Protein AF-A0A838UNY2-F1 (afdb_monomer_lite)

Secondary structure (DSSP, 8-state):
-TGGGS--HHHHHT-HHHHTSHHHHHHHHHTTTSSSHHHHHHHHHHHHHHHHHHHHHHH---HHHHHHHHHHIIIIIS---HHHHHHHHTS-HHHIIIIIHHHHHHHHHHHHHHHHH------

Radius of gyration: 15.39 Å; chains: 1; bounding box: 40×25×37 Å

Structure (mmCIF, N/CA/C/O backbone):
data_AF-A0A838UNY2-F1
#
_entry.id   AF-A0A838UNY2-F1
#
loop_
_atom_site.group_PDB
_atom_site.id
_atom_site.type_symbol
_atom_site.label_atom_id
_atom_site.label_alt_id
_atom_site.label_comp_id
_atom_site.label_asym_id
_atom_site.label_entity_id
_atom_site.label_seq_id
_atom_site.pdbx_PDB_ins_code
_atom_site.Cartn_x
_atom_site.Cartn_y
_atom_site.Cartn_z
_atom_site.occupancy
_atom_site.B_iso_or_equiv
_atom_site.auth_seq_id
_atom_site.auth_comp_id
_atom_site.auth_asym_id
_atom_site.auth_atom_id
_atom_site.pdbx_PDB_model_num
ATOM 1 N N . MET A 1 1 ? -8.868 -3.361 -8.317 1.00 47.34 1 MET A N 1
ATOM 2 C CA . MET A 1 1 ? -7.695 -2.574 -7.860 1.00 47.34 1 MET A CA 1
ATOM 3 C C . MET A 1 1 ? -7.123 -3.071 -6.540 1.00 47.34 1 MET A C 1
ATOM 5 O O . MET A 1 1 ? -5.917 -3.225 -6.494 1.00 47.34 1 MET A O 1
ATOM 9 N N . ALA A 1 2 ? -7.925 -3.365 -5.502 1.00 50.59 2 ALA A N 1
ATOM 10 C CA . ALA A 1 2 ? -7.407 -3.971 -4.265 1.00 50.59 2 ALA A CA 1
ATOM 11 C C . ALA A 1 2 ? -6.602 -5.245 -4.551 1.00 50.59 2 ALA A C 1
ATOM 13 O O . ALA A 1 2 ? -5.419 -5.296 -4.256 1.00 50.59 2 ALA A O 1
ATOM 14 N N . ASP A 1 3 ? -7.211 -6.220 -5.227 1.00 53.97 3 ASP A N 1
ATOM 15 C CA . ASP A 1 3 ? -6.566 -7.504 -5.525 1.00 53.97 3 ASP A CA 1
ATOM 16 C C . ASP A 1 3 ? -5.325 -7.362 -6.410 1.00 53.97 3 ASP A C 1
ATOM 18 O O . ASP A 1 3 ? -4.417 -8.180 -6.314 1.00 53.97 3 ASP A O 1
ATOM 22 N N . ALA A 1 4 ? -5.217 -6.255 -7.156 1.00 53.88 4 ALA A N 1
ATOM 23 C CA . ALA A 1 4 ? -4.070 -5.993 -8.010 1.00 53.88 4 ALA A CA 1
ATOM 24 C C . ALA A 1 4 ? -2.761 -5.767 -7.247 1.00 53.88 4 ALA A C 1
ATOM 26 O O . ALA A 1 4 ? -1.684 -6.028 -7.767 1.00 53.88 4 ALA A O 1
ATOM 27 N N . LEU A 1 5 ? -2.847 -5.341 -5.985 1.00 57.69 5 LEU A N 1
ATOM 28 C CA . LEU A 1 5 ? -1.682 -5.234 -5.104 1.00 57.69 5 LEU A CA 1
ATOM 29 C C . LEU A 1 5 ? -1.196 -6.610 -4.629 1.00 57.69 5 LEU A C 1
ATOM 31 O O . LEU A 1 5 ? -0.061 -6.754 -4.192 1.00 57.69 5 LEU A O 1
ATOM 35 N N . ARG A 1 6 ? -2.056 -7.630 -4.682 1.00 64.94 6 ARG A N 1
ATOM 36 C CA . ARG A 1 6 ? -1.710 -9.011 -4.329 1.00 64.94 6 ARG A CA 1
ATOM 37 C C . ARG A 1 6 ? -1.393 -9.876 -5.540 1.00 64.94 6 ARG A C 1
ATOM 39 O O . ARG A 1 6 ? -1.059 -11.039 -5.312 1.00 64.94 6 ARG A O 1
ATOM 46 N N . TYR A 1 7 ? -1.508 -9.331 -6.752 1.00 63.59 7 TYR A N 1
ATOM 47 C CA . TYR A 1 7 ? -1.270 -10.069 -7.983 1.00 63.59 7 TYR A CA 1
ATOM 48 C C . TYR A 1 7 ? 0.073 -10.786 -7.958 1.00 63.59 7 TYR A C 1
ATOM 50 O O . TYR A 1 7 ? 1.062 -10.311 -7.377 1.00 63.59 7 TYR A O 1
ATOM 58 N N . ASP A 1 8 ? 0.059 -11.968 -8.564 1.00 67.94 8 ASP A N 1
ATOM 59 C CA . ASP A 1 8 ? 1.274 -12.710 -8.836 1.00 67.94 8 ASP A CA 1
ATOM 60 C C . ASP A 1 8 ? 2.119 -11.936 -9.857 1.00 67.94 8 ASP A C 1
ATOM 62 O O . ASP A 1 8 ? 1.618 -11.120 -10.634 1.00 67.94 8 ASP A O 1
ATOM 66 N N . ILE A 1 9 ? 3.424 -12.171 -9.852 1.00 62.69 9 ILE A N 1
ATOM 67 C CA . ILE A 1 9 ? 4.374 -11.484 -10.726 1.00 62.69 9 ILE A CA 1
ATOM 68 C C . ILE A 1 9 ? 4.014 -11.644 -12.214 1.00 62.69 9 ILE A C 1
ATOM 70 O O . ILE A 1 9 ? 4.238 -10.723 -12.994 1.00 62.69 9 ILE A O 1
ATOM 74 N N . PHE A 1 10 ? 3.382 -12.762 -12.584 1.00 65.88 10 PHE A N 1
ATOM 75 C CA . PHE A 1 10 ? 2.861 -13.025 -13.928 1.00 65.88 10 PHE A CA 1
ATOM 76 C C . PHE A 1 10 ? 1.713 -12.079 -14.312 1.00 65.88 10 PHE A C 1
ATOM 78 O O . PHE A 1 10 ? 1.733 -11.486 -15.385 1.00 65.88 10 PHE A O 1
ATOM 85 N N . GLU A 1 11 ? 0.748 -11.867 -13.415 1.00 73.69 11 GLU A N 1
ATOM 86 C CA . GLU A 1 11 ? -0.379 -10.950 -13.645 1.00 73.69 11 GLU A CA 1
ATOM 87 C C . GLU A 1 11 ? 0.085 -9.483 -13.685 1.00 73.69 11 GLU A C 1
ATOM 89 O O . GLU A 1 11 ? -0.502 -8.647 -14.376 1.00 73.69 11 GLU A O 1
ATOM 94 N N . LEU A 1 12 ? 1.156 -9.157 -12.953 1.00 74.50 12 LEU A N 1
ATOM 95 C CA . LEU A 1 12 ? 1.790 -7.840 -13.013 1.00 74.50 12 LEU A CA 1
ATOM 96 C C . LEU A 1 12 ? 2.538 -7.620 -14.332 1.00 74.50 12 LEU A C 1
ATOM 98 O O . LEU A 1 12 ? 2.437 -6.528 -14.888 1.00 74.50 12 LEU A O 1
ATOM 102 N N . GLU A 1 13 ? 3.249 -8.627 -14.849 1.00 75.44 13 GLU A N 1
ATOM 103 C CA . GLU A 1 13 ? 3.927 -8.543 -16.153 1.00 75.44 13 GLU A CA 1
ATOM 104 C C . GLU A 1 13 ? 2.930 -8.235 -17.283 1.00 75.44 13 GLU A C 1
ATOM 106 O O . GLU A 1 13 ? 3.198 -7.399 -18.144 1.00 75.44 13 GLU A O 1
ATOM 111 N N . GLU A 1 14 ? 1.738 -8.835 -17.242 1.00 78.94 14 GLU A N 1
ATOM 112 C CA . GLU A 1 14 ? 0.680 -8.604 -18.234 1.00 78.94 14 GLU A CA 1
ATOM 113 C C . GLU A 1 14 ? -0.020 -7.237 -18.088 1.00 78.94 14 GLU A C 1
ATOM 115 O O . GLU A 1 14 ? -0.811 -6.835 -18.950 1.00 78.94 14 GLU A O 1
ATOM 120 N N . CYS A 1 15 ? 0.267 -6.474 -17.026 1.00 78.31 15 CYS A N 1
ATOM 121 C CA . CYS A 1 15 ? -0.359 -5.179 -16.770 1.00 78.31 15 CYS A CA 1
ATOM 122 C C . CYS A 1 15 ? 0.224 -4.071 -17.665 1.00 78.31 15 CYS A C 1
ATOM 124 O O . CYS A 1 15 ? 0.981 -3.195 -17.233 1.00 78.31 15 CYS A O 1
ATOM 126 N N . THR A 1 16 ? -0.193 -4.074 -18.932 1.00 73.38 16 THR A N 1
ATOM 127 C CA . THR A 1 16 ? 0.321 -3.170 -19.971 1.00 73.38 16 THR A CA 1
ATOM 128 C C . THR A 1 16 ? 0.180 -1.688 -19.616 1.00 73.38 16 THR A C 1
ATOM 130 O O . THR A 1 16 ? 1.088 -0.913 -19.899 1.00 73.38 16 THR A O 1
ATOM 133 N N . LEU A 1 17 ? -0.899 -1.273 -18.943 1.00 79.88 17 LEU A N 1
ATOM 134 C CA . LEU A 1 17 ? -1.105 0.126 -18.542 1.00 79.88 17 LEU A CA 1
ATOM 135 C C . LEU A 1 17 ? -0.012 0.640 -17.594 1.00 79.88 17 LEU A C 1
ATOM 137 O O . LEU A 1 17 ? 0.508 1.736 -17.802 1.00 79.88 17 LEU A O 1
ATOM 141 N N . LEU A 1 18 ? 0.356 -0.145 -16.576 1.00 78.81 18 LEU A N 1
ATOM 142 C CA . LEU A 1 18 ? 1.409 0.239 -15.633 1.00 78.81 18 LEU A CA 1
ATOM 143 C C . LEU A 1 18 ? 2.797 0.081 -16.265 1.00 78.81 18 LEU A C 1
ATOM 145 O O . LEU A 1 18 ? 3.659 0.933 -16.069 1.00 78.81 18 LEU A O 1
ATOM 149 N N . ALA A 1 19 ? 2.983 -0.944 -17.101 1.00 79.69 19 ALA A N 1
ATOM 150 C CA . ALA A 1 19 ? 4.212 -1.170 -17.8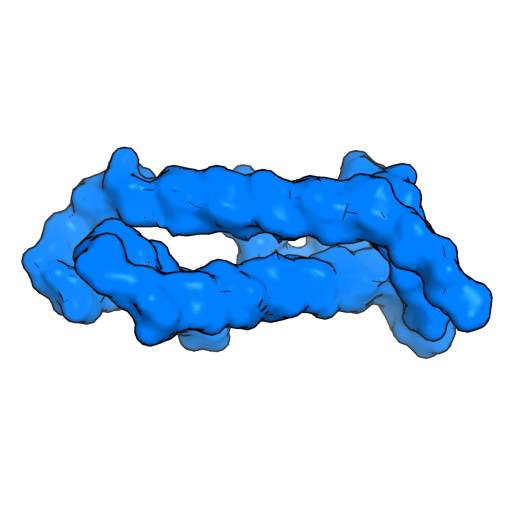60 1.00 79.69 19 ALA A CA 1
ATOM 151 C C . ALA A 1 19 ? 4.586 0.006 -18.778 1.00 79.69 19 ALA A C 1
ATOM 153 O O . ALA A 1 19 ? 5.761 0.226 -19.070 1.00 79.69 19 ALA A O 1
ATOM 154 N N . GLN A 1 20 ? 3.605 0.785 -19.249 1.00 82.94 20 GLN A N 1
ATOM 155 C CA . GLN A 1 20 ? 3.876 1.944 -20.098 1.00 82.94 20 GLN A CA 1
ATOM 156 C C . GLN A 1 20 ? 4.364 3.181 -19.332 1.00 82.94 20 GLN A C 1
ATOM 158 O O . GLN A 1 20 ? 4.845 4.119 -19.980 1.00 82.94 20 GLN A O 1
ATOM 163 N N . MET A 1 21 ? 4.270 3.195 -17.998 1.00 83.88 21 MET A N 1
ATOM 164 C CA . MET A 1 21 ? 4.614 4.365 -17.193 1.00 83.8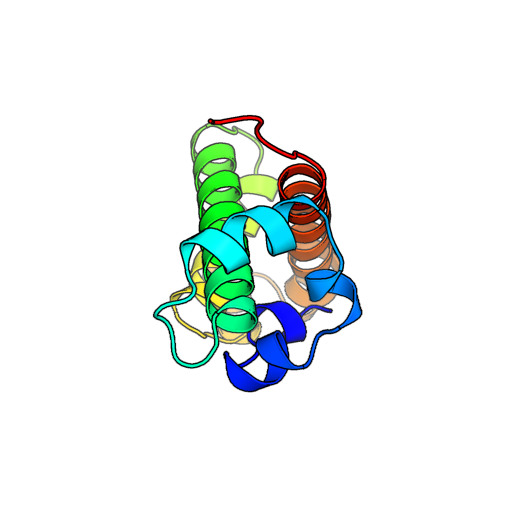8 21 MET A CA 1
ATOM 165 C C . MET A 1 21 ? 6.125 4.657 -17.233 1.00 83.88 21 MET A C 1
ATOM 167 O O . MET A 1 21 ? 6.929 3.724 -17.156 1.00 83.88 21 MET A O 1
ATOM 171 N N . PRO A 1 22 ? 6.544 5.935 -17.328 1.00 83.00 22 PRO A N 1
ATOM 172 C CA . PRO A 1 22 ? 7.950 6.292 -17.533 1.00 83.00 22 PRO A CA 1
ATOM 173 C C . PRO A 1 22 ? 8.919 5.736 -16.479 1.00 83.00 22 PRO A C 1
ATOM 175 O O . PRO A 1 22 ? 9.952 5.176 -16.842 1.00 83.00 22 PRO A O 1
ATOM 178 N N . GLY A 1 23 ? 8.582 5.837 -15.190 1.00 81.94 23 GLY A N 1
ATOM 179 C CA . GLY A 1 23 ? 9.404 5.315 -14.094 1.00 81.94 23 GLY A CA 1
ATOM 180 C C . GLY A 1 23 ? 9.471 3.787 -14.082 1.00 81.94 23 GLY A C 1
ATOM 181 O O . GLY A 1 23 ? 10.539 3.222 -13.862 1.00 81.94 23 GLY A O 1
ATOM 182 N N . VAL A 1 24 ? 8.365 3.115 -14.423 1.00 83.00 24 VAL A N 1
ATOM 183 C CA . VAL A 1 24 ? 8.323 1.648 -14.556 1.00 83.00 24 VAL A CA 1
ATOM 184 C C . VAL A 1 24 ? 9.244 1.197 -15.687 1.00 83.00 24 VAL A C 1
ATOM 186 O O . VAL A 1 24 ? 10.073 0.318 -15.480 1.00 83.00 24 VAL A O 1
ATOM 189 N N . LYS A 1 25 ? 9.178 1.839 -16.860 1.00 84.56 25 LYS A N 1
ATOM 190 C CA . LYS A 1 25 ? 10.084 1.545 -17.983 1.00 84.56 25 LYS A CA 1
ATOM 191 C C . LYS A 1 25 ? 11.548 1.769 -17.622 1.00 84.56 25 LYS A C 1
ATOM 193 O O . LYS A 1 25 ? 12.380 0.911 -17.903 1.00 84.56 25 LYS A O 1
ATOM 198 N N . ALA A 1 26 ? 11.863 2.908 -17.006 1.00 82.19 26 ALA A N 1
ATOM 199 C CA . ALA A 1 26 ? 13.233 3.253 -16.639 1.00 82.19 26 ALA A CA 1
ATOM 200 C C . ALA A 1 26 ? 13.845 2.230 -15.667 1.00 82.19 26 ALA A C 1
ATOM 202 O O . ALA A 1 26 ? 15.010 1.861 -15.815 1.00 82.19 26 ALA A O 1
ATOM 203 N N . LEU A 1 27 ? 13.056 1.743 -14.707 1.00 82.25 27 LEU A N 1
ATOM 204 C CA . LEU A 1 27 ? 13.483 0.724 -13.750 1.00 82.25 27 LEU A CA 1
ATOM 205 C C . LEU A 1 27 ? 13.512 -0.684 -14.362 1.00 82.25 27 LEU A C 1
ATOM 207 O O . LEU A 1 27 ? 14.459 -1.425 -14.114 1.00 82.25 27 LEU A O 1
ATOM 211 N N . ALA A 1 28 ? 12.555 -1.035 -15.223 1.00 82.75 28 ALA A N 1
ATOM 212 C CA . ALA A 1 28 ? 12.526 -2.336 -15.894 1.00 82.75 28 ALA A CA 1
ATOM 213 C C . ALA A 1 28 ? 13.756 -2.557 -16.788 1.00 82.75 28 ALA A C 1
ATOM 215 O O . ALA A 1 28 ? 14.304 -3.655 -16.814 1.00 82.75 28 ALA A O 1
ATOM 216 N N . VAL A 1 29 ? 14.258 -1.502 -17.443 1.00 82.19 29 VAL A N 1
ATOM 217 C CA . VAL A 1 29 ? 15.514 -1.556 -18.216 1.00 82.19 29 VAL A CA 1
ATOM 218 C C . VAL A 1 29 ? 16.721 -1.895 -17.330 1.00 82.19 29 VAL A C 1
ATOM 220 O O . VAL A 1 29 ? 17.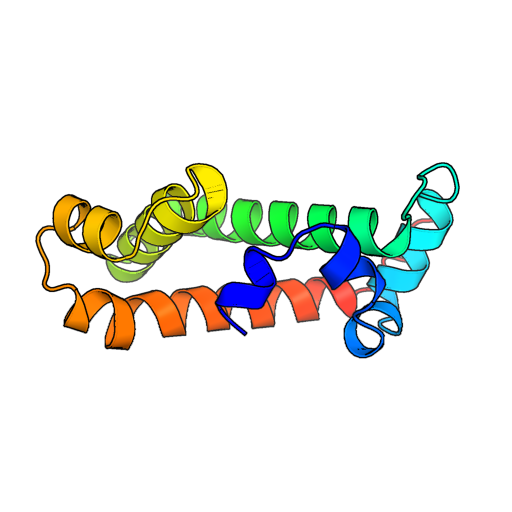635 -2.580 -17.782 1.00 82.19 29 VAL A O 1
ATOM 223 N N . ARG A 1 30 ? 16.727 -1.471 -16.060 1.00 78.12 30 ARG A N 1
ATOM 224 C CA . ARG A 1 30 ? 17.796 -1.808 -15.098 1.00 78.12 30 ARG A CA 1
ATOM 225 C C . ARG A 1 30 ? 17.698 -3.241 -14.582 1.00 78.12 30 ARG A C 1
ATOM 227 O O . ARG A 1 30 ? 18.706 -3.801 -14.167 1.00 78.12 30 ARG A O 1
ATOM 234 N N . ASN A 1 31 ? 16.509 -3.832 -14.653 1.00 71.12 31 ASN A N 1
ATOM 235 C CA . ASN A 1 31 ? 16.210 -5.186 -14.192 1.00 71.12 31 ASN A CA 1
ATOM 236 C C . ASN A 1 31 ? 16.139 -6.203 -15.342 1.00 71.12 31 ASN A C 1
ATOM 238 O O . ASN A 1 31 ? 15.545 -7.263 -15.187 1.00 71.12 31 ASN A O 1
ATOM 242 N N . VAL A 1 32 ? 16.751 -5.909 -16.496 1.00 74.00 32 VAL A N 1
ATOM 243 C CA . VAL A 1 32 ? 16.668 -6.729 -17.724 1.00 74.00 32 VAL A CA 1
ATOM 244 C C . VAL A 1 32 ? 17.143 -8.182 -17.558 1.00 74.00 32 VAL A C 1
ATOM 246 O O . VAL A 1 32 ? 16.869 -9.024 -18.407 1.00 74.00 32 VAL A O 1
ATOM 249 N N . HIS A 1 33 ? 17.862 -8.489 -16.479 1.00 75.81 33 HIS A N 1
ATOM 250 C CA . HIS A 1 33 ? 18.349 -9.835 -16.172 1.00 75.81 33 HIS A CA 1
ATOM 251 C C . HIS A 1 33 ? 17.307 -10.732 -15.483 1.00 75.81 33 HIS A C 1
ATOM 253 O O . HIS A 1 33 ? 17.549 -11.927 -15.329 1.00 75.81 33 HIS A O 1
ATOM 259 N N . GLU A 1 34 ? 16.163 -10.180 -15.077 1.00 76.25 34 GLU A N 1
ATOM 260 C CA . GLU A 1 34 ? 15.057 -10.935 -14.490 1.00 76.25 34 GLU A CA 1
ATOM 261 C C . GLU A 1 34 ? 14.215 -11.636 -15.568 1.00 76.25 34 GLU A C 1
ATOM 263 O O . GLU A 1 34 ? 14.054 -11.134 -16.678 1.00 76.25 34 GLU A O 1
ATOM 268 N N . ILE A 1 35 ? 13.619 -12.785 -15.225 1.00 75.69 35 ILE A N 1
ATOM 269 C CA . ILE A 1 35 ? 12.749 -13.563 -16.136 1.00 75.69 35 ILE A CA 1
ATOM 270 C C . ILE A 1 35 ? 11.462 -12.783 -16.484 1.00 75.69 35 ILE A C 1
ATOM 272 O O . ILE A 1 35 ? 10.885 -12.989 -17.550 1.00 75.69 35 ILE A O 1
ATOM 276 N N . LEU A 1 36 ? 11.034 -11.872 -15.600 1.00 81.38 36 LEU A N 1
ATOM 277 C CA . LEU A 1 36 ? 9.855 -11.007 -15.736 1.00 81.38 36 LEU A CA 1
ATOM 278 C C . LEU A 1 36 ? 10.212 -9.586 -15.263 1.00 81.38 36 LEU A C 1
ATOM 280 O O . LEU A 1 36 ? 9.888 -9.204 -14.133 1.00 81.38 36 LEU A O 1
ATOM 284 N N . PRO A 1 37 ? 10.967 -8.815 -16.063 1.00 79.94 37 PRO A N 1
ATOM 285 C CA . PRO A 1 37 ? 11.568 -7.562 -15.612 1.00 79.94 37 PRO A CA 1
ATOM 286 C C . PRO A 1 37 ? 10.516 -6.494 -15.286 1.00 79.94 37 PRO A C 1
ATOM 288 O O . PRO A 1 37 ? 10.713 -5.692 -14.366 1.00 79.94 37 PRO A O 1
ATOM 291 N N . THR A 1 38 ? 9.376 -6.498 -15.982 1.00 84.62 38 THR A N 1
ATOM 292 C CA . THR A 1 38 ? 8.276 -5.557 -15.742 1.00 84.62 38 THR A CA 1
ATOM 293 C C . THR A 1 38 ? 7.537 -5.916 -14.461 1.00 84.62 38 THR A C 1
ATOM 295 O O . THR A 1 38 ? 7.356 -5.063 -13.596 1.00 84.62 38 THR A O 1
ATOM 298 N N . GLY A 1 39 ? 7.160 -7.182 -14.300 1.00 84.00 39 GLY A N 1
ATOM 299 C CA . GLY A 1 39 ? 6.478 -7.718 -13.132 1.00 84.00 39 GLY A CA 1
ATOM 300 C C . GLY A 1 39 ? 7.327 -7.576 -11.873 1.00 84.00 39 GLY A C 1
ATOM 301 O O . GLY A 1 39 ? 6.821 -7.120 -10.847 1.00 84.00 39 GLY A O 1
ATOM 302 N N . ALA A 1 40 ? 8.629 -7.867 -11.957 1.00 84.38 40 ALA A N 1
ATOM 303 C CA . ALA A 1 40 ? 9.585 -7.667 -10.867 1.00 84.38 40 ALA A CA 1
ATOM 304 C C . ALA A 1 40 ? 9.695 -6.188 -10.477 1.00 84.38 40 ALA A C 1
ATOM 306 O O . ALA A 1 40 ? 9.631 -5.845 -9.296 1.00 84.38 40 ALA A O 1
ATOM 307 N N . THR A 1 41 ? 9.783 -5.298 -11.467 1.00 87.12 41 THR A N 1
ATOM 308 C CA . THR A 1 41 ? 9.828 -3.848 -11.239 1.00 87.12 41 THR A CA 1
ATOM 309 C C . THR A 1 41 ? 8.547 -3.338 -10.592 1.00 87.12 41 THR A C 1
ATOM 311 O O . THR A 1 41 ? 8.601 -2.650 -9.575 1.00 87.12 41 THR A O 1
ATOM 314 N N . LEU A 1 42 ? 7.385 -3.706 -11.133 1.00 86.19 42 LEU A N 1
ATOM 315 C CA . LEU A 1 42 ? 6.089 -3.330 -10.578 1.00 86.19 42 LEU A CA 1
ATOM 316 C C . LEU A 1 42 ? 5.943 -3.835 -9.144 1.00 86.19 42 LEU A C 1
ATOM 318 O O . LEU A 1 42 ? 5.512 -3.083 -8.269 1.00 86.19 42 LEU A O 1
ATOM 322 N N . ARG A 1 43 ? 6.363 -5.077 -8.878 1.00 86.00 43 ARG A N 1
ATOM 323 C CA . ARG A 1 43 ? 6.341 -5.651 -7.535 1.00 86.00 43 ARG A CA 1
ATOM 324 C C . ARG A 1 43 ? 7.224 -4.868 -6.567 1.00 86.00 43 ARG A C 1
ATOM 326 O O . ARG A 1 43 ? 6.749 -4.494 -5.496 1.00 86.00 43 ARG A O 1
ATOM 333 N N . ALA A 1 44 ? 8.465 -4.584 -6.955 1.00 87.25 44 ALA A N 1
ATOM 334 C CA . ALA A 1 44 ? 9.397 -3.809 -6.146 1.00 87.25 44 ALA A CA 1
ATOM 335 C C . ALA A 1 44 ? 8.852 -2.403 -5.849 1.00 87.25 44 ALA A C 1
ATOM 337 O O . ALA A 1 44 ? 8.884 -1.954 -4.704 1.00 87.25 44 ALA A O 1
ATOM 338 N N . MET A 1 45 ? 8.264 -1.740 -6.847 1.00 88.19 45 MET A N 1
ATOM 339 C CA . MET A 1 45 ? 7.644 -0.425 -6.677 1.00 88.19 45 MET A CA 1
ATOM 340 C C . MET A 1 45 ? 6.428 -0.462 -5.741 1.00 88.19 45 MET A C 1
ATOM 342 O O . MET A 1 45 ? 6.248 0.453 -4.932 1.00 88.19 45 MET A O 1
ATOM 346 N N . PHE A 1 46 ? 5.598 -1.509 -5.798 1.00 87.69 46 PHE A N 1
ATOM 347 C CA . PHE A 1 46 ? 4.513 -1.699 -4.830 1.00 87.69 46 PHE A CA 1
ATOM 348 C C . PHE A 1 46 ? 5.047 -1.944 -3.415 1.00 87.69 46 PHE A C 1
ATOM 350 O O . PHE A 1 46 ? 4.568 -1.315 -2.469 1.00 87.69 46 PHE A O 1
ATOM 357 N N . ASP A 1 47 ? 6.065 -2.793 -3.261 1.00 89.62 47 ASP A N 1
ATOM 358 C CA . ASP A 1 47 ? 6.699 -3.069 -1.968 1.00 89.62 47 ASP A CA 1
ATOM 359 C C . ASP A 1 47 ? 7.325 -1.800 -1.359 1.00 89.62 47 ASP A C 1
ATOM 361 O O . ASP A 1 47 ? 7.175 -1.538 -0.158 1.00 89.62 47 ASP A O 1
ATOM 365 N N . GLU A 1 48 ? 7.973 -0.969 -2.174 1.00 90.38 48 GLU A N 1
ATOM 366 C CA . GLU A 1 48 ? 8.517 0.321 -1.752 1.00 90.38 48 GLU A CA 1
ATOM 367 C C . GLU A 1 48 ? 7.407 1.314 -1.382 1.00 90.38 48 GLU A C 1
ATOM 369 O O . GLU A 1 48 ? 7.484 1.974 -0.342 1.00 90.38 48 GLU A O 1
ATOM 374 N N . THR A 1 49 ? 6.327 1.362 -2.165 1.00 90.56 49 THR A N 1
ATOM 375 C CA . THR A 1 49 ? 5.157 2.202 -1.879 1.00 90.56 49 THR A CA 1
ATOM 376 C C . THR A 1 49 ? 4.536 1.857 -0.525 1.00 90.56 49 THR A C 1
ATOM 378 O O . THR A 1 49 ? 4.302 2.745 0.300 1.00 90.56 49 THR A O 1
ATOM 381 N N . VAL A 1 50 ? 4.307 0.568 -0.260 1.00 92.00 50 VAL A N 1
ATOM 382 C CA . VAL A 1 50 ? 3.779 0.090 1.026 1.00 92.00 50 VAL A CA 1
ATOM 383 C C . VAL A 1 50 ? 4.734 0.457 2.162 1.00 92.00 50 VAL A C 1
ATOM 385 O O . VAL A 1 50 ? 4.300 1.011 3.172 1.00 92.00 50 VAL A O 1
ATOM 388 N N . THR A 1 51 ? 6.040 0.256 1.967 1.00 91.94 51 THR A N 1
ATOM 389 C CA . THR A 1 51 ? 7.069 0.622 2.954 1.00 91.94 51 THR A CA 1
ATOM 390 C C . THR A 1 51 ? 7.058 2.122 3.271 1.00 91.94 51 THR A C 1
ATOM 392 O O . THR A 1 51 ? 7.184 2.517 4.432 1.00 91.94 51 THR A O 1
ATOM 395 N N . ALA A 1 52 ? 6.891 2.981 2.264 1.00 91.38 52 ALA A N 1
ATOM 396 C CA . ALA A 1 52 ? 6.808 4.426 2.454 1.00 91.38 52 ALA A CA 1
ATOM 397 C C . ALA A 1 52 ? 5.572 4.825 3.278 1.00 91.38 52 ALA A C 1
ATOM 399 O O . ALA A 1 52 ? 5.677 5.661 4.177 1.00 91.38 52 ALA A O 1
ATOM 400 N N . ILE A 1 53 ? 4.420 4.199 3.021 1.00 91.81 53 ILE A N 1
ATOM 401 C CA . ILE A 1 53 ? 3.180 4.448 3.773 1.00 91.81 53 ILE A CA 1
ATOM 402 C C . ILE A 1 53 ? 3.310 3.959 5.220 1.00 91.81 53 ILE A C 1
ATOM 404 O O . ILE A 1 53 ? 2.928 4.678 6.142 1.00 91.81 53 ILE A O 1
ATOM 408 N N . GLU A 1 54 ? 3.907 2.787 5.444 1.00 91.44 54 GLU A N 1
ATOM 409 C CA . GLU A 1 54 ? 4.190 2.264 6.788 1.00 91.44 54 GLU A CA 1
ATOM 410 C C . GLU A 1 54 ? 5.112 3.211 7.578 1.00 91.44 54 GLU A C 1
ATOM 412 O O . GLU A 1 54 ? 4.872 3.476 8.758 1.00 91.44 54 GLU A O 1
ATOM 417 N N . ARG A 1 55 ? 6.145 3.778 6.937 1.00 91.31 55 ARG A N 1
ATOM 418 C CA . ARG A 1 55 ? 7.023 4.788 7.560 1.00 91.31 55 ARG A CA 1
ATOM 419 C C . ARG A 1 55 ? 6.271 6.074 7.901 1.00 91.31 55 ARG A C 1
ATOM 421 O O . ARG A 1 55 ? 6.445 6.589 9.001 1.00 91.31 55 ARG A O 1
ATOM 428 N N . LEU A 1 56 ? 5.428 6.568 6.992 1.00 90.56 56 LEU A N 1
ATOM 429 C CA . LEU A 1 56 ? 4.588 7.747 7.232 1.00 90.56 56 LEU A CA 1
ATOM 430 C C . LEU A 1 56 ? 3.622 7.526 8.397 1.00 90.56 56 LEU A C 1
ATOM 432 O O . LEU A 1 56 ? 3.443 8.414 9.226 1.00 90.56 56 LEU A O 1
ATOM 436 N N . ALA A 1 57 ? 3.032 6.337 8.497 1.00 90.50 57 ALA A N 1
ATOM 437 C CA . ALA A 1 57 ? 2.147 6.003 9.601 1.00 90.50 57 ALA A CA 1
ATOM 438 C C . ALA A 1 57 ? 2.872 5.995 10.953 1.00 90.50 57 ALA A C 1
ATOM 440 O O . ALA A 1 57 ? 2.327 6.514 11.917 1.00 90.50 57 ALA A O 1
ATOM 441 N N . LYS A 1 58 ? 4.114 5.489 11.019 1.00 87.50 58 LYS A N 1
ATOM 442 C CA . LYS A 1 58 ? 4.916 5.473 12.260 1.00 87.50 58 LYS A CA 1
ATOM 443 C C . LYS A 1 58 ? 5.206 6.860 12.831 1.00 87.50 58 LYS A C 1
ATOM 445 O O . LYS A 1 58 ? 5.390 6.985 14.037 1.00 87.50 58 LYS A O 1
ATOM 450 N N . VAL A 1 59 ? 5.306 7.877 11.978 1.00 91.50 59 VAL A N 1
ATOM 451 C CA . VAL A 1 59 ? 5.572 9.262 12.404 1.00 91.50 59 VAL A CA 1
ATOM 452 C C . VAL A 1 59 ? 4.297 10.096 12.539 1.00 91.50 59 VAL A C 1
ATOM 454 O O . VAL A 1 59 ? 4.341 11.208 13.064 1.00 91.50 59 VAL A O 1
ATOM 457 N N . SER A 1 60 ? 3.161 9.578 12.070 1.00 91.31 60 SER A N 1
ATOM 458 C CA . SER A 1 60 ? 1.866 10.238 12.175 1.00 91.31 60 SER A CA 1
ATOM 459 C C . SER A 1 60 ? 1.259 10.031 13.562 1.00 91.31 60 SER A C 1
ATOM 461 O O . SER A 1 60 ? 1.391 8.967 14.154 1.00 91.31 60 SER A O 1
ATOM 463 N N . LYS A 1 61 ? 0.543 11.043 14.063 1.00 91.62 61 LYS A N 1
ATOM 464 C CA . LYS A 1 61 ? -0.328 10.925 15.249 1.00 91.62 61 LYS A CA 1
ATOM 465 C C . LYS A 1 61 ? -1.792 10.664 14.875 1.00 91.62 61 LYS A C 1
ATOM 467 O O . LYS A 1 61 ? -2.663 10.733 15.736 1.00 91.62 61 LYS A O 1
ATOM 472 N N . ASP A 1 62 ? -2.076 10.445 13.591 1.00 94.12 62 ASP A N 1
ATOM 473 C CA . ASP A 1 62 ? -3.426 10.199 13.086 1.00 94.12 62 ASP A CA 1
ATOM 474 C C . ASP A 1 62 ? -3.836 8.728 13.311 1.00 94.12 62 ASP A C 1
ATOM 476 O O . ASP A 1 62 ? -3.244 7.833 12.695 1.00 94.12 62 ASP A O 1
ATOM 480 N N . PRO A 1 63 ? -4.892 8.452 14.105 1.00 92.38 63 PRO A N 1
ATOM 481 C CA . PRO A 1 63 ? -5.396 7.095 14.326 1.00 92.38 63 PRO A CA 1
ATOM 482 C C . PRO A 1 63 ? -5.812 6.369 13.041 1.00 92.38 63 PRO A C 1
ATOM 484 O O . PRO A 1 63 ? -5.816 5.138 12.979 1.00 92.38 63 PRO A O 1
ATOM 487 N N . LEU A 1 64 ? -6.195 7.103 11.992 1.00 93.25 64 LEU A N 1
ATOM 488 C CA . LEU A 1 64 ? -6.488 6.504 10.695 1.00 93.25 64 LEU A CA 1
ATOM 489 C C . LEU A 1 64 ? -5.225 5.925 10.050 1.00 93.25 64 LEU A C 1
ATOM 491 O O . LEU A 1 64 ? -5.287 4.838 9.477 1.00 93.25 64 LEU A O 1
ATOM 495 N N . MET A 1 65 ? -4.092 6.620 10.156 1.00 94.69 65 MET A N 1
ATOM 496 C CA . MET A 1 65 ? -2.821 6.160 9.594 1.00 94.69 65 MET A CA 1
ATOM 497 C C . MET A 1 65 ? -2.323 4.897 10.294 1.00 94.69 65 MET A C 1
ATOM 499 O O . MET A 1 65 ? -1.863 3.976 9.621 1.00 94.69 65 MET A O 1
ATOM 503 N N . GLU A 1 66 ? -2.499 4.795 11.611 1.00 93.81 66 GLU A N 1
ATOM 504 C CA . GLU A 1 66 ? -2.204 3.568 12.364 1.00 93.81 66 GLU A CA 1
ATOM 505 C C . GLU A 1 66 ? -3.053 2.385 11.875 1.00 93.81 66 GLU A C 1
ATOM 507 O O . GLU A 1 66 ? -2.539 1.293 11.621 1.00 93.81 66 GLU A O 1
ATOM 512 N N . ARG A 1 67 ? -4.359 2.607 11.665 1.00 95.75 67 ARG A N 1
ATOM 513 C CA . ARG A 1 67 ? -5.272 1.581 11.133 1.00 95.75 67 ARG A CA 1
ATOM 514 C C . ARG A 1 67 ? -4.899 1.149 9.719 1.00 95.75 67 ARG A C 1
ATOM 516 O O . ARG A 1 67 ? -4.999 -0.034 9.402 1.00 95.75 67 ARG A O 1
ATOM 523 N N . ILE A 1 68 ? -4.477 2.091 8.876 1.00 95.12 68 ILE A N 1
ATOM 524 C CA . ILE A 1 68 ? -4.011 1.814 7.513 1.00 95.12 68 ILE A CA 1
ATOM 525 C C . ILE A 1 68 ? -2.712 1.004 7.542 1.00 95.12 68 ILE A C 1
ATOM 527 O O . ILE A 1 68 ? -2.606 0.020 6.813 1.00 95.12 68 ILE A O 1
ATOM 531 N N . ALA A 1 69 ? -1.758 1.349 8.408 1.00 94.31 69 ALA A N 1
ATOM 532 C CA . ALA A 1 69 ? -0.533 0.571 8.569 1.00 94.31 69 ALA A CA 1
ATOM 533 C C . ALA A 1 69 ? -0.822 -0.859 9.033 1.00 94.31 69 ALA A C 1
ATOM 535 O O . ALA A 1 69 ? -0.283 -1.805 8.463 1.00 94.31 69 ALA A O 1
ATOM 536 N N . LEU A 1 70 ? -1.724 -1.038 10.005 1.00 95.31 70 LEU A N 1
ATOM 537 C CA . LEU A 1 70 ? -2.101 -2.378 10.454 1.00 95.31 70 LEU A CA 1
ATOM 538 C C . LEU A 1 70 ? -2.836 -3.168 9.361 1.00 95.31 70 LEU A C 1
ATOM 540 O O . LEU A 1 70 ? -2.606 -4.369 9.206 1.00 95.31 70 LEU A O 1
ATOM 544 N N . PHE A 1 71 ? -3.690 -2.501 8.576 1.00 95.06 71 PHE A N 1
ATOM 545 C CA . PHE A 1 71 ? -4.305 -3.108 7.397 1.00 95.06 71 PHE A CA 1
ATOM 546 C C . PHE A 1 71 ? -3.235 -3.600 6.416 1.00 95.06 71 PHE A C 1
ATOM 548 O O . PHE A 1 71 ? -3.295 -4.757 6.013 1.00 95.06 71 PHE A O 1
ATOM 555 N N . LEU A 1 72 ? -2.243 -2.773 6.070 1.00 93.69 72 LEU A N 1
ATOM 556 C CA . LEU A 1 72 ? -1.179 -3.139 5.129 1.00 93.69 72 LEU A CA 1
ATOM 557 C C . LEU A 1 72 ? -0.312 -4.285 5.649 1.00 93.69 72 LEU A C 1
ATOM 559 O O . LEU A 1 72 ? -0.079 -5.254 4.927 1.00 93.69 72 LEU A O 1
ATOM 563 N N . GLN A 1 73 ? 0.078 -4.236 6.917 1.00 93.69 73 GLN A N 1
ATOM 564 C CA . GLN A 1 73 ? 0.838 -5.304 7.555 1.00 93.69 73 GLN A CA 1
ATOM 565 C C . GLN A 1 73 ? 0.115 -6.656 7.428 1.00 93.69 73 GLN A C 1
ATOM 567 O O . GLN A 1 73 ? 0.656 -7.621 6.888 1.00 93.69 73 GLN A O 1
ATOM 572 N N . ILE A 1 74 ? -1.146 -6.725 7.854 1.00 94.19 74 ILE A N 1
ATOM 573 C CA . ILE A 1 74 ? -1.888 -7.991 7.863 1.00 94.19 74 ILE A CA 1
ATOM 574 C C . ILE A 1 74 ? -2.277 -8.416 6.444 1.00 94.19 74 ILE A C 1
ATOM 576 O O . ILE A 1 74 ? -2.147 -9.585 6.089 1.00 94.19 74 ILE A O 1
ATOM 580 N N . TRP A 1 75 ? -2.804 -7.507 5.627 1.00 91.62 75 TRP A N 1
ATOM 581 C CA . TRP A 1 75 ? -3.392 -7.859 4.334 1.00 91.62 75 TRP A CA 1
ATOM 582 C C . TRP A 1 75 ? -2.342 -8.045 3.229 1.00 91.62 75 TRP A C 1
ATOM 584 O O . TRP A 1 75 ? -2.489 -8.957 2.411 1.00 91.62 75 TRP A O 1
ATOM 594 N N . TYR A 1 76 ? -1.283 -7.227 3.220 1.00 89.88 76 TYR A N 1
ATOM 595 C CA . TYR A 1 76 ? -0.245 -7.236 2.186 1.00 89.88 76 TYR A CA 1
ATOM 596 C C . TYR A 1 76 ? 0.975 -8.079 2.588 1.00 89.88 76 TYR A C 1
ATOM 598 O O . TYR A 1 76 ? 1.330 -9.005 1.859 1.00 89.88 76 TYR A O 1
ATOM 606 N N . ARG A 1 77 ? 1.591 -7.825 3.756 1.00 89.12 77 ARG A N 1
ATOM 607 C CA . ARG A 1 77 ? 2.818 -8.541 4.180 1.00 89.12 77 ARG A CA 1
ATOM 608 C C . ARG A 1 77 ? 2.529 -9.978 4.599 1.00 89.12 77 ARG A C 1
ATOM 610 O O . ARG A 1 77 ? 3.170 -10.907 4.122 1.00 89.12 77 ARG A O 1
ATOM 617 N N . GLU A 1 78 ? 1.530 -10.167 5.456 1.00 92.25 78 GLU A N 1
ATOM 618 C CA . GLU A 1 78 ? 1.170 -11.490 5.989 1.00 92.25 78 GLU A CA 1
ATOM 619 C C . GLU A 1 78 ? 0.202 -12.268 5.087 1.00 92.25 78 GLU A C 1
ATOM 621 O O . GLU A 1 78 ? -0.237 -13.364 5.445 1.00 92.25 78 GLU A O 1
ATOM 626 N N . ARG A 1 79 ? -0.196 -11.685 3.945 1.00 89.12 79 ARG A N 1
ATOM 627 C CA . ARG A 1 79 ? -1.223 -12.213 3.029 1.00 89.12 79 ARG A CA 1
ATOM 628 C C . ARG A 1 79 ? -2.543 -12.592 3.722 1.00 89.12 79 ARG A C 1
ATOM 630 O O . ARG A 1 79 ? -3.301 -13.430 3.224 1.00 89.12 79 ARG A O 1
ATOM 637 N N . GLY A 1 80 ? -2.844 -11.957 4.852 1.00 91.56 80 GLY A N 1
ATOM 638 C CA . GLY A 1 80 ? -4.027 -12.185 5.669 1.00 91.56 80 GLY A CA 1
ATOM 639 C C . GLY A 1 80 ? -5.325 -11.714 5.013 1.00 91.56 80 GLY A C 1
ATOM 640 O O . GLY A 1 80 ? -5.357 -11.208 3.892 1.00 91.56 80 GLY A O 1
ATOM 641 N N . THR A 1 81 ? -6.434 -11.903 5.727 1.00 92.50 81 THR A N 1
ATOM 642 C CA . THR A 1 81 ? -7.775 -11.544 5.252 1.00 92.50 81 THR A CA 1
ATOM 643 C C . THR A 1 81 ? -8.284 -10.281 5.935 1.00 92.50 81 THR A C 1
ATOM 645 O O . THR A 1 81 ? -7.868 -9.932 7.039 1.00 92.50 81 THR A O 1
ATOM 648 N N . VAL A 1 82 ? -9.278 -9.638 5.324 1.00 91.88 82 VAL A N 1
ATOM 649 C CA . VAL A 1 82 ? -9.998 -8.502 5.925 1.00 91.88 82 VAL A CA 1
ATOM 650 C C . VAL A 1 82 ? -10.621 -8.870 7.281 1.00 91.88 82 VAL A C 1
ATOM 652 O O . VAL A 1 82 ? -10.717 -8.029 8.169 1.00 91.88 82 VAL A O 1
ATOM 655 N N . VAL A 1 83 ? -10.993 -10.139 7.485 1.00 96.25 83 VAL A N 1
ATOM 656 C CA . VAL A 1 83 ? -11.490 -10.642 8.777 1.00 96.25 83 VAL A CA 1
ATOM 657 C C . VAL A 1 83 ? -10.393 -10.611 9.845 1.00 96.25 83 VAL A C 1
ATOM 659 O O . VAL A 1 83 ? -10.654 -10.187 10.969 1.00 96.25 83 VAL A O 1
ATOM 662 N N . ARG A 1 84 ? -9.156 -11.000 9.500 1.00 97.38 84 ARG A N 1
ATOM 663 C CA . ARG A 1 84 ? -8.009 -10.892 10.419 1.00 97.38 84 ARG A CA 1
ATOM 664 C C . ARG A 1 84 ? -7.725 -9.434 10.780 1.00 97.38 84 ARG A C 1
ATOM 666 O O . ARG A 1 84 ? -7.502 -9.150 11.951 1.00 97.38 84 ARG A O 1
ATOM 673 N N . VAL A 1 85 ? -7.812 -8.519 9.811 1.00 96.56 85 VAL A N 1
ATOM 674 C CA . VAL A 1 85 ? -7.672 -7.075 10.068 1.00 96.56 85 VAL A CA 1
ATOM 675 C C . VAL A 1 85 ? -8.758 -6.577 11.022 1.00 96.56 85 VAL A C 1
ATOM 677 O O . VAL A 1 85 ? -8.455 -5.910 12.006 1.00 96.56 85 VAL A O 1
ATOM 680 N N . ALA A 1 86 ? -10.019 -6.924 10.758 1.00 97.56 86 ALA A N 1
ATOM 681 C CA . ALA A 1 86 ? -11.155 -6.515 11.578 1.00 97.56 86 ALA A CA 1
ATOM 682 C C . ALA A 1 86 ? -10.992 -6.972 13.035 1.00 97.56 86 ALA A C 1
ATOM 684 O O . ALA A 1 86 ? -11.175 -6.177 13.955 1.00 97.56 86 ALA A O 1
ATOM 685 N N . LYS A 1 87 ? -10.549 -8.222 13.233 1.00 97.88 87 LYS A N 1
ATOM 686 C CA . LYS A 1 87 ? -10.228 -8.769 14.556 1.00 97.88 87 LYS A CA 1
ATOM 687 C C . LYS A 1 87 ? -9.093 -7.999 15.236 1.00 97.88 87 LYS A C 1
ATOM 689 O O . LYS A 1 87 ? -9.227 -7.656 16.404 1.00 97.88 87 LYS A O 1
ATOM 694 N N . ALA A 1 88 ? -8.005 -7.713 14.521 1.00 97.50 88 ALA A N 1
ATOM 695 C CA . ALA A 1 88 ? -6.856 -6.995 15.075 1.00 97.50 88 ALA A CA 1
ATOM 696 C C . ALA A 1 88 ? -7.191 -5.549 15.480 1.00 97.50 88 ALA A C 1
ATOM 698 O O . ALA A 1 88 ? -6.656 -5.041 16.458 1.00 97.50 88 ALA A O 1
ATOM 699 N N . LEU A 1 89 ? -8.107 -4.906 14.754 1.00 96.25 89 LEU A N 1
ATOM 700 C CA . LEU A 1 89 ? -8.572 -3.547 15.032 1.00 96.25 89 LEU A CA 1
ATOM 701 C C . LEU A 1 89 ? -9.771 -3.475 15.983 1.00 96.25 89 LEU A C 1
ATOM 703 O O . LEU A 1 89 ? -10.200 -2.373 16.317 1.00 96.25 89 LEU A O 1
ATOM 707 N N . ASN A 1 90 ? -10.326 -4.620 16.391 1.00 97.19 90 ASN A N 1
ATOM 708 C CA . ASN A 1 90 ? -11.569 -4.712 17.153 1.00 97.19 90 ASN A CA 1
ATOM 709 C C . ASN A 1 90 ? -12.733 -3.920 16.513 1.00 97.19 90 ASN A C 1
ATOM 711 O O . ASN A 1 90 ? -13.455 -3.176 17.175 1.00 97.19 90 ASN A O 1
ATOM 715 N N . VAL A 1 91 ? -12.899 -4.056 15.194 1.00 97.19 91 VAL A N 1
ATOM 716 C CA . VAL A 1 91 ? -13.986 -3.436 14.416 1.00 97.19 91 VAL A CA 1
ATOM 717 C C . VAL A 1 91 ? -14.712 -4.480 13.571 1.00 97.19 91 VAL A C 1
ATOM 719 O O . VAL A 1 91 ? -14.269 -5.619 13.433 1.00 97.19 91 VAL A O 1
ATOM 722 N N . SER A 1 92 ? -15.832 -4.098 12.955 1.00 97.75 92 SER A N 1
ATOM 723 C CA . SER A 1 92 ? -16.534 -4.984 12.025 1.00 97.75 92 SER A CA 1
ATOM 724 C C . SER A 1 92 ? -15.761 -5.158 10.709 1.00 97.75 92 SER A C 1
ATOM 726 O O . SER A 1 92 ? -15.079 -4.243 10.240 1.00 97.75 92 SER A O 1
ATOM 728 N N . ARG A 1 93 ? -15.937 -6.309 10.042 1.00 96.88 93 ARG A N 1
ATOM 729 C CA . ARG A 1 93 ? -15.439 -6.521 8.668 1.00 96.88 93 ARG A CA 1
ATOM 730 C C . ARG A 1 93 ? -15.920 -5.415 7.722 1.00 96.88 93 ARG A C 1
ATOM 732 O O . ARG A 1 93 ? -15.139 -4.938 6.908 1.00 96.88 93 ARG A O 1
ATOM 739 N N . SER A 1 94 ? -17.183 -5.005 7.856 1.00 96.69 94 SER A N 1
ATOM 740 C CA . SER A 1 94 ? -17.797 -3.934 7.061 1.00 96.69 94 SER A CA 1
ATOM 741 C C . SER A 1 94 ? -17.027 -2.615 7.204 1.00 96.69 94 SER A C 1
ATOM 743 O O . SER A 1 94 ? -16.657 -1.999 6.208 1.00 96.69 94 SER A O 1
ATOM 745 N N . THR A 1 95 ? -16.655 -2.241 8.431 1.00 95.81 95 THR A N 1
ATOM 746 C CA . THR A 1 95 ? -15.826 -1.055 8.702 1.00 95.81 95 THR A CA 1
ATOM 747 C C . THR A 1 95 ? -14.480 -1.122 7.981 1.00 95.81 95 THR A C 1
ATOM 749 O O . THR A 1 95 ? -14.035 -0.127 7.410 1.00 95.81 95 THR A O 1
ATOM 752 N N . VAL A 1 96 ? -13.828 -2.289 7.954 1.00 94.75 96 VAL A N 1
ATOM 753 C CA . VAL A 1 96 ? -12.564 -2.434 7.220 1.00 94.75 96 VAL A CA 1
ATOM 754 C C . VAL A 1 96 ? -12.784 -2.253 5.717 1.00 94.75 96 VAL A C 1
ATOM 756 O O . VAL A 1 96 ? -12.083 -1.447 5.111 1.00 94.75 96 VAL A O 1
ATOM 759 N N . VAL A 1 97 ? -13.779 -2.932 5.135 1.00 94.12 97 VAL A N 1
ATOM 760 C CA . VAL A 1 97 ? -14.070 -2.889 3.688 1.00 94.12 97 VAL A CA 1
ATOM 761 C C . VAL A 1 97 ? -14.475 -1.495 3.213 1.00 94.12 97 VAL A C 1
ATOM 763 O O . VAL A 1 97 ? -14.063 -1.080 2.136 1.00 94.12 97 VAL A 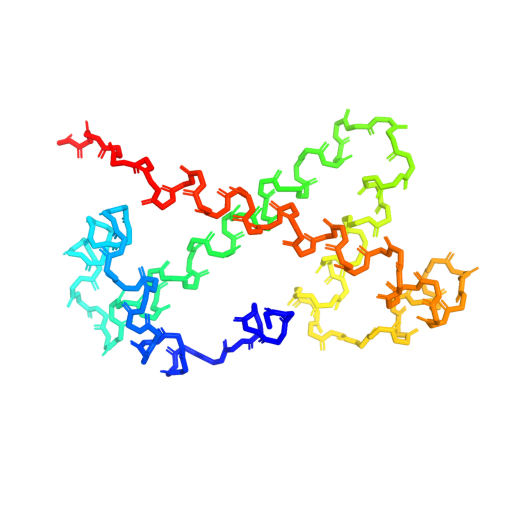O 1
ATOM 766 N N . HIS A 1 98 ? -15.274 -0.767 3.992 1.00 93.88 98 HIS A N 1
ATOM 767 C CA . HIS A 1 98 ? -15.871 0.492 3.538 1.00 93.88 98 HIS A CA 1
ATOM 768 C C . HIS A 1 98 ? -15.139 1.743 4.020 1.00 93.88 98 HIS A C 1
ATOM 770 O O . HIS A 1 98 ? -15.380 2.823 3.487 1.00 93.88 98 HIS A O 1
ATOM 776 N N . SER A 1 99 ? -14.255 1.639 5.015 1.00 93.44 99 SER A N 1
ATOM 777 C CA . SER A 1 99 ? -13.588 2.820 5.581 1.00 93.44 99 SER A CA 1
ATOM 778 C C . SER A 1 99 ? -12.068 2.744 5.555 1.00 93.44 99 SER A C 1
ATOM 780 O O . SER A 1 99 ? -11.429 3.764 5.320 1.00 93.44 99 SER A O 1
ATOM 782 N N . ILE A 1 100 ? -11.474 1.572 5.789 1.00 93.75 100 ILE A N 1
ATOM 783 C CA . ILE A 1 100 ? -10.014 1.448 5.937 1.00 93.75 100 ILE A CA 1
ATOM 784 C C . ILE A 1 100 ? -9.375 1.027 4.617 1.00 93.75 100 ILE A C 1
ATOM 786 O O . ILE A 1 100 ? -8.485 1.711 4.119 1.00 93.75 100 ILE A O 1
ATOM 790 N N . GLN A 1 101 ? -9.865 -0.061 4.022 1.00 92.06 101 GLN A N 1
ATOM 791 C CA . GLN A 1 101 ? -9.345 -0.619 2.778 1.00 92.06 101 GLN A CA 1
ATOM 792 C C . GLN A 1 101 ? -9.356 0.392 1.616 1.00 92.06 101 GLN A C 1
ATOM 794 O O . GLN A 1 101 ? -8.314 0.525 0.977 1.00 92.06 101 GLN A O 1
ATOM 799 N N . PRO A 1 102 ? -10.442 1.146 1.340 1.00 90.62 102 PRO A N 1
ATOM 800 C CA . PRO A 1 102 ? -10.454 2.087 0.221 1.00 90.62 102 PRO A CA 1
ATOM 801 C C . PRO A 1 102 ? -9.406 3.186 0.402 1.00 90.62 102 PRO A C 1
ATOM 803 O O . PRO A 1 102 ? -8.655 3.482 -0.516 1.00 90.62 102 PRO A O 1
ATOM 806 N N . ARG A 1 103 ? -9.268 3.710 1.626 1.00 92.56 103 ARG A N 1
ATOM 807 C CA . ARG A 1 103 ? -8.286 4.755 1.945 1.00 92.56 103 ARG A CA 1
ATOM 808 C C . ARG A 1 103 ? -6.848 4.252 1.850 1.00 92.56 103 ARG A C 1
ATOM 810 O O . ARG A 1 103 ? -5.985 4.971 1.355 1.00 92.56 1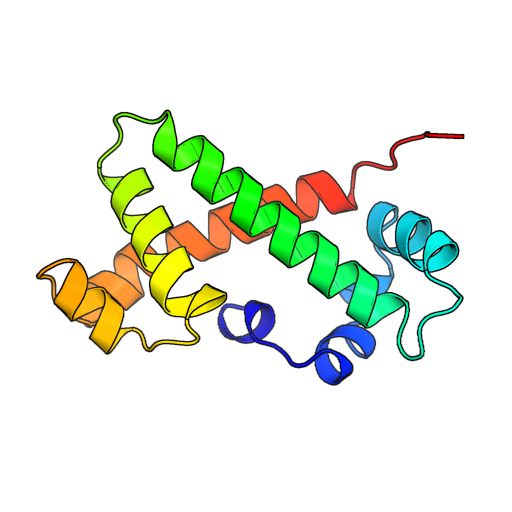03 ARG A O 1
ATOM 817 N N . ALA A 1 1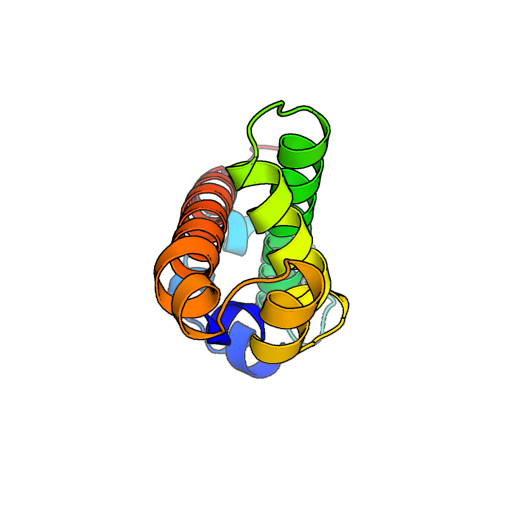04 ? -6.591 3.025 2.306 1.00 91.69 104 ALA A N 1
ATOM 818 C CA . ALA A 1 104 ? -5.286 2.390 2.160 1.00 91.69 104 ALA A CA 1
ATOM 819 C C . ALA A 1 104 ? -4.921 2.227 0.677 1.00 91.69 104 ALA A C 1
ATOM 821 O O . ALA A 1 104 ? -3.822 2.595 0.272 1.00 91.69 104 ALA A O 1
ATOM 822 N N . ILE A 1 105 ? -5.859 1.739 -0.140 1.00 89.81 105 ILE A N 1
ATOM 823 C CA . ILE A 1 105 ? -5.660 1.578 -1.585 1.00 89.81 105 ILE A CA 1
ATOM 824 C C . ILE A 1 105 ? -5.435 2.932 -2.257 1.00 89.81 105 ILE A C 1
ATOM 826 O O . ILE A 1 105 ? -4.491 3.055 -3.027 1.00 89.81 105 ILE A O 1
ATOM 830 N N . ASP A 1 106 ? -6.228 3.954 -1.941 1.00 90.00 106 ASP A N 1
ATOM 831 C CA . ASP A 1 106 ? -6.064 5.292 -2.519 1.00 90.00 106 ASP A CA 1
ATOM 832 C C . ASP A 1 106 ? -4.685 5.886 -2.212 1.00 90.00 106 ASP A C 1
ATOM 834 O O . ASP A 1 106 ? -4.067 6.497 -3.084 1.00 90.00 106 ASP A O 1
ATOM 838 N N . LEU A 1 107 ? -4.177 5.699 -0.988 1.00 91.06 107 LEU A N 1
ATOM 839 C CA . LEU A 1 107 ? -2.828 6.134 -0.619 1.00 91.06 107 LEU A CA 1
ATOM 840 C C . LEU A 1 107 ? -1.755 5.392 -1.414 1.00 91.06 107 LEU A C 1
ATOM 842 O O . LEU A 1 107 ? -0.825 6.028 -1.909 1.00 91.06 107 LEU A O 1
ATOM 846 N N . ILE A 1 108 ? -1.895 4.073 -1.564 1.00 90.44 108 ILE A N 1
ATOM 847 C CA . ILE A 1 108 ? -0.971 3.261 -2.362 1.00 90.44 108 ILE A CA 1
ATOM 848 C C . ILE A 1 108 ? -0.992 3.715 -3.813 1.00 90.44 108 ILE A C 1
ATOM 850 O O . ILE A 1 108 ? 0.062 3.955 -4.380 1.00 90.44 108 ILE A O 1
ATOM 854 N N . VAL A 1 109 ? -2.172 3.892 -4.404 1.00 88.25 109 VAL A N 1
ATOM 855 C CA . VAL A 1 109 ? -2.314 4.313 -5.801 1.00 88.25 109 VAL A CA 1
ATOM 856 C C . VAL A 1 109 ? -1.684 5.681 -6.012 1.00 88.25 109 VAL A C 1
ATOM 858 O O . VAL A 1 109 ? -0.855 5.826 -6.903 1.00 88.25 109 VAL A O 1
ATOM 861 N N . LYS A 1 110 ? -2.012 6.674 -5.176 1.00 90.19 110 LYS A N 1
ATOM 862 C CA . LYS A 1 110 ? -1.420 8.016 -5.282 1.00 90.19 110 LYS A CA 1
ATOM 863 C C . LYS A 1 110 ? 0.099 7.955 -5.194 1.00 90.19 110 LYS A C 1
ATOM 865 O O . LYS A 1 110 ? 0.784 8.494 -6.053 1.00 90.19 110 LYS A O 1
ATOM 870 N N . ARG A 1 111 ? 0.626 7.246 -4.194 1.00 89.38 111 ARG A N 1
ATOM 871 C CA . ARG A 1 111 ? 2.069 7.170 -3.971 1.00 89.38 111 ARG A CA 1
ATOM 872 C C . ARG A 1 111 ? 2.794 6.380 -5.060 1.00 89.38 111 ARG A C 1
ATOM 874 O O . ARG A 1 111 ? 3.863 6.803 -5.488 1.00 89.38 111 ARG A O 1
ATOM 881 N N . PHE A 1 112 ? 2.208 5.283 -5.529 1.00 88.81 112 PHE A N 1
ATOM 882 C CA . PHE A 1 112 ? 2.731 4.501 -6.642 1.00 88.81 112 PHE A CA 1
ATOM 883 C C . PHE A 1 112 ? 2.770 5.341 -7.917 1.00 88.81 112 PHE A C 1
ATOM 885 O O . PHE A 1 112 ? 3.796 5.376 -8.584 1.00 88.81 112 PHE A O 1
ATOM 892 N N . LEU A 1 113 ? 1.684 6.050 -8.245 1.00 87.56 113 LEU A N 1
ATOM 893 C CA . LEU A 1 113 ? 1.635 6.917 -9.421 1.00 87.56 113 LEU A CA 1
ATOM 894 C C . LEU A 1 113 ? 2.656 8.052 -9.307 1.00 87.56 113 LEU A C 1
ATOM 896 O O . LEU A 1 113 ? 3.356 8.316 -10.279 1.00 87.56 113 LEU A O 1
ATOM 900 N N . ASP A 1 114 ? 2.805 8.667 -8.132 1.00 88.38 114 ASP A N 1
ATOM 901 C CA . ASP A 1 114 ? 3.841 9.678 -7.893 1.00 88.38 114 ASP A CA 1
ATOM 902 C C . ASP A 1 114 ? 5.247 9.124 -8.163 1.00 88.38 114 ASP A C 1
ATOM 904 O O . ASP A 1 114 ? 6.072 9.813 -8.756 1.00 88.38 114 ASP A O 1
ATOM 908 N N . MET A 1 115 ? 5.533 7.887 -7.746 1.00 84.69 115 MET A N 1
ATOM 909 C CA . MET A 1 115 ? 6.811 7.221 -8.022 1.00 84.69 115 MET A CA 1
ATOM 910 C C . MET A 1 115 ? 6.958 6.848 -9.501 1.00 84.69 115 MET A C 1
ATOM 912 O O . MET A 1 115 ? 7.998 7.094 -10.097 1.00 84.69 115 MET A O 1
ATOM 916 N N . ALA A 1 116 ? 5.912 6.303 -10.119 1.00 85.44 116 ALA A N 1
ATOM 917 C CA . ALA A 1 116 ? 5.919 5.864 -11.510 1.00 85.44 116 ALA A CA 1
ATOM 918 C C . ALA A 1 116 ? 5.989 7.025 -12.513 1.00 85.44 116 ALA A C 1
ATOM 920 O O . ALA A 1 116 ? 6.473 6.841 -13.631 1.00 85.44 116 ALA A O 1
ATOM 921 N N . TRP A 1 117 ? 5.530 8.218 -12.130 1.00 83.88 117 TRP A N 1
ATOM 922 C CA . TRP A 1 117 ? 5.688 9.443 -12.915 1.00 83.88 117 TRP A CA 1
ATOM 923 C C . TRP A 1 117 ? 7.017 10.155 -12.670 1.00 83.88 117 TRP A C 1
ATOM 925 O O . TRP A 1 117 ? 7.469 10.906 -13.537 1.00 83.88 117 TRP A O 1
ATOM 935 N N . ARG A 1 118 ? 7.676 9.909 -11.533 1.00 78.75 118 ARG A N 1
ATOM 936 C CA . ARG A 1 118 ? 9.042 10.381 -11.301 1.00 78.75 118 ARG A CA 1
ATOM 937 C C . ARG A 1 118 ? 10.000 9.551 -12.147 1.00 78.75 118 ARG A C 1
ATOM 939 O O . ARG A 1 118 ? 10.415 8.459 -11.781 1.00 78.75 118 ARG A O 1
ATOM 946 N N . VAL A 1 119 ? 10.379 10.107 -13.290 1.00 61.28 119 VAL A N 1
ATOM 947 C CA . VAL A 1 119 ? 11.605 9.708 -13.975 1.00 61.28 119 VAL A CA 1
ATOM 948 C C . VAL A 1 119 ? 12.733 10.297 -13.144 1.00 61.28 119 VAL A C 1
ATOM 950 O O . VAL A 1 119 ? 13.112 11.449 -13.348 1.00 61.28 119 VAL A O 1
ATOM 953 N N . GLU A 1 120 ? 13.220 9.574 -12.135 1.00 55.22 120 GLU A N 1
ATOM 954 C CA . GLU A 1 120 ? 14.503 9.959 -11.563 1.00 55.22 120 GLU A CA 1
ATOM 955 C C . GLU A 1 120 ? 15.536 9.841 -12.685 1.00 55.22 120 GLU A C 1
ATOM 957 O O . GLU A 1 120 ? 15.916 8.754 -13.124 1.00 55.22 120 GLU A O 1
ATOM 962 N N . LEU A 1 121 ? 15.920 11.013 -13.197 1.00 43.12 121 LEU A N 1
ATOM 963 C CA . LEU A 1 121 ? 17.122 11.292 -13.970 1.00 43.12 121 LEU A CA 1
ATOM 964 C C . LEU A 1 121 ? 18.340 10.942 -13.105 1.00 43.12 121 LEU A C 1
ATOM 966 O O . LEU A 1 121 ? 19.110 11.809 -12.711 1.00 43.12 121 LEU A O 1
ATOM 970 N N . SER A 1 122 ? 18.489 9.680 -12.741 1.00 36.16 122 SER A N 1
ATOM 971 C CA . SER A 1 122 ? 19.693 9.179 -12.099 1.00 36.16 122 SER A CA 1
ATOM 972 C C . SER A 1 122 ? 20.460 8.435 -13.171 1.00 36.16 122 SER A C 1
ATOM 974 O O . SER A 1 122 ? 20.309 7.225 -13.318 1.00 36.16 122 SER A O 1
ATOM 976 N N . ALA A 1 123 ? 21.183 9.204 -13.985 1.00 35.94 123 ALA A N 1
ATOM 977 C CA . ALA A 1 123 ? 22.355 8.700 -14.690 1.00 35.94 123 ALA A CA 1
ATOM 978 C C . ALA A 1 123 ? 23.385 8.169 -13.681 1.00 35.94 123 ALA A C 1
ATOM 980 O O . ALA A 1 123 ? 23.416 8.702 -12.545 1.00 35.94 123 ALA A O 1
#

pLDDT: mean 84.31, std 13.15, range [35.94, 97.88]

Sequence (123 aa):
MADALRYDIFELEECTLLAQMPGVKALAVRNVHEILPTGATLRAMFDETVTAIERLAKVSKDPLMERIALFLQIWYRERGTVVRVAKALNVSRSTVVHSIQPRAIDLIVKRFLDMAWRVELSA

Foldseek 3Di:
DLCVLVDDLVVQLVPVVLCPQQLLVVQLVVQVVDPRSSSVSLNVLLVVLLVVLLVVLVPDPDPLSVLLNLCCCQCPVVVHDLVVSCVVVVHDSCCCVPPNSVVSVVSSVVSSNVSSNDPPPPD